Protein AF-A0A950KXM3-F1 (afdb_monomer)

Nearest PDB structures (foldseek):
  5uib-assembly1_A  TM=9.634E-01  e=6.648E-09  Rhizobium rhizogenes K84
  3e82-assembly2_D  TM=8.522E-01  e=2.114E-03  Klebsiella pneumoniae subsp. pneumoniae MGH 78578
  3gfg-assembly2_C  TM=8.638E-01  e=2.757E-03  Bacillus subtilis subsp. subtilis str. 168
  3gfg-assembly5_J  TM=8.606E-01  e=5.008E-03  Bacillus subtilis subsp. subtilis str. 168
  3gfg-assembly3_F  TM=8.623E-01  e=5.008E-03  Bacillus subtilis subsp. subtilis str. 168

Mean predicted aligned error: 2.82 Å

Secondary structure (DSSP, 8-state):
--HHHH-GGGGG-SS-HIIIIIHHHHHHHHHHH-S-SEEEEEEE--STT-SS-SEEEEEEE-SS-EEEEEEESS---SS--TT--------TT-

pLDDT: mean 95.58,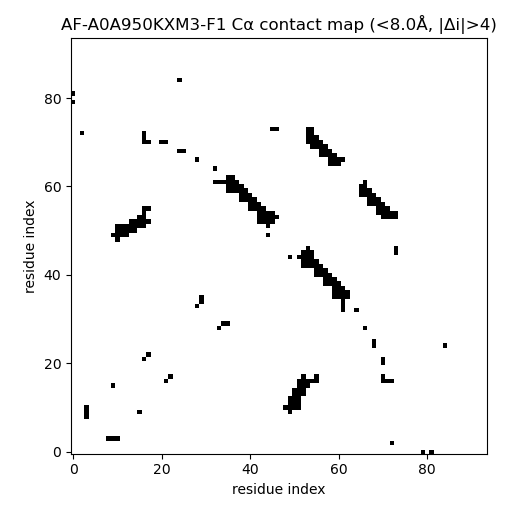 std 4.34, range [67.44, 98.75]

Structure (mmCIF, N/CA/C/O backbone):
data_AF-A0A950KXM3-F1
#
_entry.id   AF-A0A950KXM3-F1
#
loop_
_atom_site.group_PDB
_atom_site.id
_atom_site.type_symbol
_atom_site.label_atom_id
_atom_site.label_alt_id
_atom_site.label_comp_id
_atom_site.label_asym_id
_atom_site.label_entity_id
_atom_site.label_seq_id
_atom_site.pdbx_PDB_ins_code
_atom_site.Cartn_x
_atom_site.Cartn_y
_atom_site.Cartn_z
_atom_site.occupancy
_atom_site.B_iso_or_equiv
_atom_site.auth_seq_id
_atom_site.auth_comp_id
_atom_site.auth_asym_id
_atom_site.auth_atom_id
_atom_site.pdbx_PDB_model_num
ATOM 1 N N . MET A 1 1 ? -3.636 -12.955 11.829 1.00 67.44 1 MET A N 1
ATOM 2 C CA . MET A 1 1 ? -3.203 -12.355 13.118 1.00 67.44 1 MET A CA 1
ATOM 3 C C . MET A 1 1 ? -4.083 -11.144 13.435 1.00 67.44 1 MET A C 1
ATOM 5 O O . MET A 1 1 ? -4.448 -10.432 12.512 1.00 67.44 1 MET A O 1
ATOM 9 N N . ASP A 1 2 ? -4.469 -10.896 14.696 1.00 84.25 2 ASP A N 1
ATOM 10 C CA . ASP A 1 2 ? -5.288 -9.711 15.041 1.00 84.25 2 ASP A CA 1
ATOM 11 C C . ASP A 1 2 ? -4.402 -8.489 15.333 1.00 84.25 2 ASP A C 1
ATOM 13 O O . ASP A 1 2 ? -3.950 -8.287 16.464 1.00 84.25 2 ASP A O 1
ATOM 17 N N . VAL A 1 3 ? -4.151 -7.670 14.306 1.00 91.12 3 VAL A N 1
ATOM 18 C CA . VAL A 1 3 ? -3.326 -6.451 14.399 1.00 91.12 3 VAL A CA 1
ATOM 19 C C . VAL A 1 3 ? -3.826 -5.481 15.473 1.00 91.12 3 VAL A C 1
ATOM 21 O O . VAL A 1 3 ? -3.026 -4.890 16.197 1.00 91.12 3 VAL A O 1
ATOM 24 N N . TYR A 1 4 ? -5.141 -5.401 15.682 1.00 93.00 4 TYR A N 1
ATOM 25 C CA . TYR A 1 4 ? -5.744 -4.494 16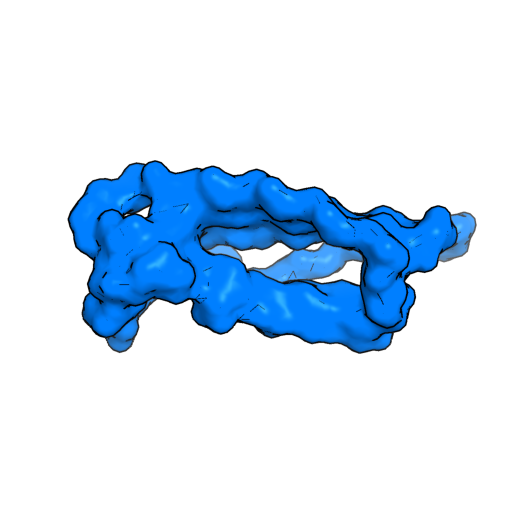.655 1.00 93.00 4 TYR A CA 1
ATOM 26 C C . TYR A 1 4 ? -5.547 -4.959 18.098 1.00 93.00 4 TYR A C 1
ATOM 28 O O . TYR A 1 4 ? -5.628 -4.154 19.026 1.00 93.00 4 TYR A O 1
ATOM 36 N N . ARG A 1 5 ? -5.323 -6.256 18.339 1.00 91.88 5 ARG A N 1
ATOM 37 C CA . ARG A 1 5 ? -4.960 -6.745 19.677 1.00 91.88 5 ARG A CA 1
ATOM 38 C C . ARG A 1 5 ? -3.547 -6.305 20.053 1.00 91.88 5 ARG A C 1
ATOM 40 O O . ARG A 1 5 ? -3.316 -5.953 21.205 1.00 91.88 5 ARG A O 1
ATOM 47 N N . ASN A 1 6 ? -2.637 -6.308 19.084 1.00 90.94 6 ASN A N 1
ATOM 48 C CA . ASN A 1 6 ? -1.238 -5.948 19.302 1.00 90.94 6 ASN A CA 1
ATOM 49 C C . ASN A 1 6 ? -1.026 -4.433 19.312 1.00 90.94 6 ASN A C 1
ATOM 51 O O . ASN A 1 6 ? -0.139 -3.947 20.004 1.00 90.94 6 ASN A O 1
ATOM 55 N N . GLN A 1 7 ? -1.867 -3.691 18.590 1.00 93.88 7 GLN A N 1
ATOM 56 C CA . GLN A 1 7 ? -1.827 -2.234 18.526 1.00 93.88 7 GLN A CA 1
ATOM 57 C C . GLN A 1 7 ? -3.231 -1.643 18.747 1.00 93.88 7 GLN A C 1
ATOM 59 O O . GLN A 1 7 ? -3.908 -1.248 17.795 1.00 93.88 7 GLN A O 1
ATOM 64 N N . PRO A 1 8 ? -3.713 -1.573 20.003 1.00 95.19 8 PRO A N 1
ATOM 65 C CA . PRO A 1 8 ? -5.080 -1.139 20.299 1.00 95.19 8 PRO A CA 1
ATOM 66 C C . PRO A 1 8 ? -5.435 0.263 19.791 1.00 95.19 8 PRO A C 1
ATOM 68 O O . PRO A 1 8 ? -6.590 0.494 19.430 1.00 95.19 8 PRO A O 1
ATOM 71 N N . ALA A 1 9 ? -4.451 1.165 19.715 1.00 95.25 9 ALA A N 1
ATOM 72 C CA . ALA A 1 9 ? -4.624 2.529 19.217 1.00 95.25 9 ALA A CA 1
ATOM 73 C C . ALA A 1 9 ? -5.137 2.580 17.765 1.00 95.25 9 ALA A C 1
ATOM 75 O O . ALA A 1 9 ? -5.904 3.480 17.426 1.00 95.25 9 ALA A O 1
ATOM 76 N N . LEU A 1 10 ? -4.819 1.574 16.937 1.00 96.31 10 LEU A N 1
ATOM 77 C CA . LEU A 1 10 ? -5.268 1.504 15.542 1.00 96.31 10 LEU A CA 1
ATOM 78 C C . LEU A 1 10 ? -6.797 1.499 15.402 1.00 96.31 10 LEU A C 1
ATOM 80 O O . LEU A 1 10 ? -7.319 1.965 14.393 1.00 96.31 10 LEU A O 1
ATOM 84 N N . ARG A 1 11 ? -7.547 1.035 16.416 1.00 96.81 11 ARG A N 1
ATOM 85 C CA . ARG A 1 11 ? -9.022 1.070 16.369 1.00 96.81 11 ARG A CA 1
ATOM 86 C C . ARG A 1 11 ? -9.57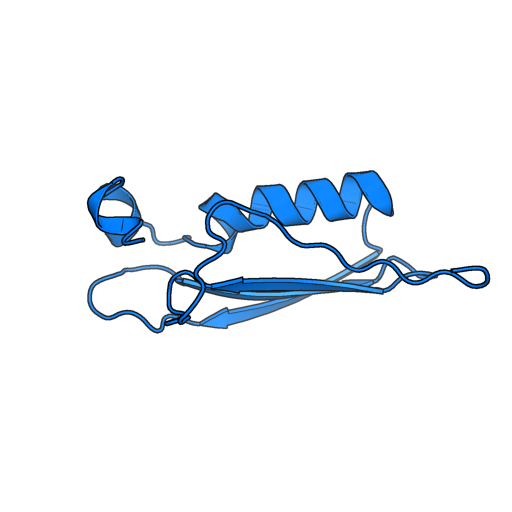6 2.491 16.296 1.00 96.81 11 ARG A C 1
ATOM 88 O O . ARG A 1 11 ? -10.644 2.685 15.730 1.00 96.81 11 ARG A O 1
ATOM 95 N N . GLN A 1 12 ? -8.884 3.462 16.883 1.00 97.06 12 GLN A N 1
ATOM 96 C CA . GLN A 1 12 ? -9.374 4.836 16.995 1.00 97.06 12 GLN A CA 1
ATOM 97 C C . GLN A 1 12 ? -8.867 5.744 15.871 1.00 97.06 12 GLN A C 1
ATOM 99 O O . GLN A 1 12 ? -9.361 6.861 15.746 1.00 97.06 12 GLN A O 1
ATOM 104 N N . SER A 1 13 ? -7.926 5.275 15.045 1.00 96.81 13 SER A N 1
ATOM 105 C CA . SER A 1 13 ? -7.333 6.094 13.988 1.00 96.81 13 SER A CA 1
ATOM 106 C C . SER A 1 13 ? -8.358 6.455 12.912 1.00 96.81 13 SER A C 1
ATOM 108 O O . SER A 1 13 ? -9.014 5.569 12.366 1.00 96.81 13 SER A O 1
ATOM 110 N N . GLU A 1 14 ? -8.487 7.744 12.589 1.00 97.06 14 GLU A N 1
ATOM 111 C CA . GLU A 1 14 ? -9.359 8.233 11.507 1.00 97.06 14 GLU A CA 1
ATOM 112 C C . GLU A 1 14 ? -8.840 7.834 10.120 1.00 97.06 14 GLU A C 1
ATOM 114 O O . GLU A 1 14 ? -9.621 7.535 9.214 1.00 97.06 14 GLU A O 1
ATOM 119 N N . HIS A 1 15 ? -7.515 7.786 9.982 1.00 96.81 15 HIS A N 1
ATOM 120 C CA . HIS A 1 15 ? -6.807 7.281 8.816 1.00 96.81 15 HIS A CA 1
ATOM 121 C C . HIS A 1 15 ? -6.006 6.057 9.232 1.00 96.81 15 HIS A C 1
ATOM 123 O O . HIS A 1 15 ? -5.154 6.147 10.114 1.00 96.81 15 HIS A O 1
ATOM 129 N N . LEU A 1 16 ? -6.314 4.904 8.652 1.00 97.56 16 LEU A N 1
ATOM 130 C CA . LEU A 1 16 ? -5.829 3.629 9.161 1.00 97.56 16 LEU A CA 1
ATOM 131 C C . LEU A 1 16 ? -4.974 2.927 8.111 1.00 97.56 16 LEU A C 1
ATOM 133 O O . LEU A 1 16 ? -3.778 3.196 8.062 1.00 97.56 16 LEU A O 1
ATOM 137 N N . ILE A 1 17 ? -5.525 2.056 7.261 1.00 97.75 17 ILE A N 1
ATOM 138 C CA . ILE A 1 17 ? -4.673 1.116 6.522 1.00 97.75 17 ILE A CA 1
ATOM 139 C C . ILE A 1 17 ? -3.745 1.802 5.522 1.00 97.75 17 ILE A C 1
ATOM 141 O O . ILE A 1 17 ? -2.634 1.329 5.320 1.00 97.75 17 ILE A O 1
ATOM 145 N N . LEU A 1 18 ? -4.150 2.930 4.928 1.00 97.44 18 LEU A N 1
ATOM 146 C CA . LEU A 1 18 ? -3.290 3.668 3.998 1.00 97.44 18 LEU A CA 1
ATOM 147 C C . LEU A 1 18 ? -2.135 4.389 4.705 1.00 97.44 18 LEU A C 1
ATOM 149 O O . LEU A 1 18 ? -1.069 4.530 4.116 1.00 97.44 18 LEU A O 1
ATOM 153 N N . PHE A 1 19 ? -2.342 4.833 5.945 1.00 96.56 19 PHE A N 1
ATOM 154 C CA . PHE A 1 19 ? -1.340 5.571 6.718 1.00 96.56 19 PHE A CA 1
ATOM 155 C C . PHE A 1 19 ? -0.403 4.645 7.492 1.00 96.56 19 PHE A C 1
ATOM 157 O O . PHE A 1 19 ? 0.782 4.937 7.587 1.00 96.56 19 PHE A O 1
ATOM 164 N N . ASP A 1 20 ? -0.930 3.544 8.025 1.00 95.25 20 ASP A N 1
ATOM 165 C CA . ASP A 1 20 ? -0.172 2.574 8.815 1.00 95.25 20 ASP A CA 1
ATOM 166 C C . ASP A 1 20 ? 0.632 1.621 7.919 1.00 95.25 20 ASP A C 1
ATOM 168 O O . ASP A 1 20 ? 1.847 1.523 8.043 1.00 95.25 20 ASP A O 1
ATOM 172 N N . LEU A 1 21 ? -0.031 0.963 6.961 1.00 95.56 21 LEU A N 1
ATOM 173 C CA . LEU A 1 21 ? 0.598 -0.044 6.098 1.00 95.56 21 LEU A CA 1
ATOM 174 C C . LEU A 1 21 ? 0.827 0.459 4.669 1.00 95.56 21 LEU A C 1
ATOM 176 O O . LEU A 1 21 ? 1.872 0.211 4.073 1.00 95.56 21 LEU A O 1
ATOM 180 N N . GLY A 1 22 ? -0.147 1.174 4.108 1.00 96.94 22 GLY A N 1
ATOM 181 C CA . GLY A 1 22 ? -0.132 1.612 2.716 1.00 96.94 22 GLY A CA 1
ATOM 182 C C . GLY A 1 22 ? 1.046 2.517 2.378 1.00 96.94 22 GLY A C 1
ATOM 183 O O . GLY A 1 22 ? 1.550 2.431 1.263 1.00 96.94 22 GLY A O 1
ATOM 184 N N . ILE A 1 23 ? 1.543 3.307 3.336 1.00 97.19 23 ILE A N 1
ATOM 185 C CA . ILE A 1 23 ? 2.740 4.135 3.161 1.00 97.19 23 ILE A CA 1
ATOM 186 C C . ILE A 1 23 ? 3.959 3.301 2.750 1.00 97.19 23 ILE A C 1
ATOM 188 O O . ILE A 1 23 ? 4.703 3.715 1.867 1.00 97.19 23 ILE A O 1
ATOM 192 N N . HIS A 1 24 ? 4.122 2.098 3.306 1.00 97.19 24 HIS A N 1
ATOM 193 C CA . HIS A 1 24 ? 5.231 1.209 2.970 1.00 97.19 24 HIS A CA 1
ATOM 194 C C . HIS A 1 24 ? 5.102 0.641 1.554 1.00 97.19 24 HIS A C 1
ATOM 196 O O . HIS A 1 24 ? 6.086 0.576 0.826 1.00 97.19 24 HIS A O 1
ATOM 202 N N . LEU A 1 25 ? 3.892 0.266 1.127 1.00 97.69 25 LEU A N 1
ATOM 203 C CA . LEU A 1 25 ? 3.677 -0.262 -0.225 1.00 97.69 25 LEU A CA 1
ATOM 204 C C . LEU A 1 25 ? 3.769 0.844 -1.285 1.00 97.69 25 LEU A C 1
ATOM 206 O O . LEU A 1 25 ? 4.276 0.605 -2.379 1.00 97.69 25 LEU A O 1
ATOM 210 N N . LEU A 1 26 ? 3.325 2.061 -0.957 1.00 98.06 26 LEU A N 1
ATOM 211 C CA . LEU A 1 26 ? 3.522 3.244 -1.795 1.00 98.06 26 LEU A CA 1
ATOM 212 C C . LEU A 1 26 ? 5.012 3.579 -1.943 1.00 98.06 26 LEU A C 1
ATOM 214 O O . LEU A 1 26 ? 5.447 3.906 -3.045 1.00 98.06 26 LEU A O 1
ATOM 218 N N . ASP A 1 27 ? 5.789 3.455 -0.866 1.00 98.06 27 ASP A N 1
ATOM 219 C CA . ASP A 1 27 ? 7.241 3.648 -0.889 1.00 98.06 27 ASP A CA 1
ATOM 220 C C . ASP A 1 27 ? 7.943 2.582 -1.741 1.00 98.06 27 ASP A C 1
ATOM 222 O O . ASP A 1 27 ? 8.751 2.924 -2.599 1.00 98.06 27 ASP A O 1
ATOM 226 N N . VAL A 1 28 ? 7.562 1.304 -1.619 1.00 97.69 28 VAL A N 1
ATOM 227 C CA . VAL A 1 28 ? 8.084 0.226 -2.482 1.00 97.69 28 VAL A CA 1
ATOM 228 C C . VAL A 1 28 ? 7.751 0.476 -3.955 1.00 97.69 28 VAL A C 1
ATOM 230 O O . VAL A 1 28 ? 8.630 0.359 -4.808 1.00 97.69 28 VAL A O 1
ATOM 233 N N . ALA A 1 29 ? 6.512 0.861 -4.276 1.00 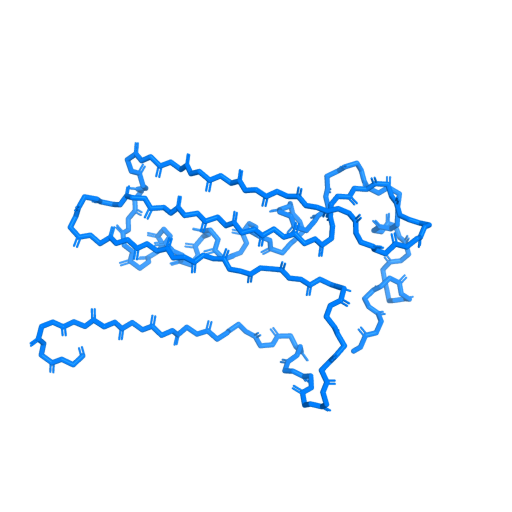97.88 29 ALA A N 1
ATOM 234 C CA . ALA A 1 29 ? 6.129 1.186 -5.650 1.00 97.88 29 ALA A CA 1
ATOM 235 C C . ALA A 1 29 ? 6.930 2.379 -6.196 1.00 97.88 29 ALA A C 1
ATOM 237 O O . ALA A 1 29 ? 7.385 2.350 -7.341 1.00 97.88 29 ALA A O 1
ATOM 238 N N . HIS A 1 30 ? 7.158 3.404 -5.368 1.00 97.50 30 HIS A N 1
ATOM 239 C CA . HIS A 1 30 ? 8.015 4.527 -5.733 1.00 97.50 30 HIS A CA 1
ATOM 240 C C . HIS A 1 30 ? 9.470 4.079 -5.932 1.00 97.50 30 HIS A C 1
ATOM 242 O O . HIS A 1 30 ? 10.107 4.493 -6.902 1.00 97.50 30 HIS A O 1
ATOM 248 N N . PHE A 1 31 ? 10.017 3.254 -5.045 1.00 97.88 31 PHE A N 1
ATOM 249 C CA . PHE A 1 31 ? 11.385 2.757 -5.149 1.00 97.88 31 PHE A CA 1
ATOM 250 C C . PHE A 1 31 ? 11.605 1.973 -6.451 1.00 97.88 31 PHE A C 1
ATOM 252 O O . PHE A 1 31 ? 12.614 2.173 -7.123 1.00 97.88 31 PHE A O 1
ATOM 259 N N . LEU A 1 32 ? 10.642 1.128 -6.833 1.00 97.38 32 LEU A N 1
ATOM 260 C CA . LEU A 1 32 ? 10.729 0.283 -8.026 1.00 97.38 32 LEU A CA 1
ATOM 261 C C . LEU A 1 32 ? 10.494 1.047 -9.336 1.00 97.38 32 LEU A C 1
ATOM 263 O O . LEU A 1 32 ? 11.221 0.835 -10.304 1.00 97.38 32 LEU A O 1
ATOM 267 N N . PHE A 1 33 ? 9.486 1.923 -9.383 1.00 97.69 33 PHE A N 1
ATOM 268 C CA . PHE A 1 33 ? 8.988 2.503 -10.640 1.00 97.69 33 PHE A CA 1
ATOM 269 C C . PHE A 1 33 ? 9.029 4.036 -10.686 1.00 97.69 33 PHE A C 1
ATOM 271 O O . PHE A 1 33 ? 8.551 4.653 -11.640 1.00 97.69 33 PHE A O 1
ATOM 278 N N . GLY A 1 34 ? 9.605 4.678 -9.670 1.00 97.69 34 GLY A N 1
ATOM 279 C CA . GLY A 1 34 ? 9.662 6.132 -9.557 1.00 97.69 34 GLY A CA 1
ATOM 280 C C . GLY A 1 34 ? 8.316 6.770 -9.179 1.00 97.69 34 GLY A C 1
ATOM 281 O O . GLY A 1 34 ? 7.343 6.076 -8.879 1.00 97.69 34 GLY A O 1
ATOM 282 N N . PRO A 1 35 ? 8.235 8.111 -9.173 1.00 97.56 35 PRO A N 1
ATOM 283 C CA . PRO A 1 35 ? 7.028 8.820 -8.765 1.00 97.56 35 PRO A CA 1
ATOM 284 C C . PRO A 1 35 ? 5.872 8.594 -9.761 1.00 97.56 35 PRO A C 1
ATOM 286 O O . PRO A 1 35 ? 6.076 8.723 -10.973 1.00 97.56 35 PRO A O 1
ATOM 289 N N . PRO A 1 36 ? 4.642 8.314 -9.289 1.00 97.81 36 PRO A N 1
ATOM 290 C CA . PRO A 1 36 ? 3.494 8.147 -10.170 1.00 97.81 36 PRO A CA 1
ATOM 291 C C . PRO A 1 36 ? 3.022 9.492 -10.738 1.00 97.81 36 PRO A C 1
ATOM 293 O O . PRO A 1 36 ? 3.046 10.529 -10.075 1.00 97.81 36 PRO A O 1
ATOM 296 N N . ARG A 1 37 ? 2.519 9.469 -11.972 1.00 98.25 37 ARG A N 1
ATOM 297 C CA . ARG A 1 37 ? 1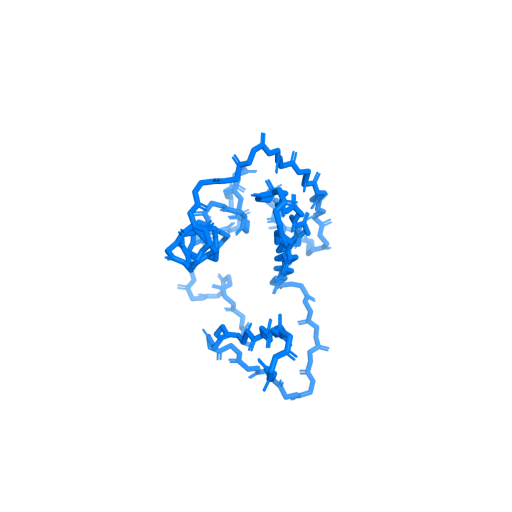.906 10.618 -12.655 1.00 98.25 37 ARG A CA 1
ATOM 298 C C . ARG A 1 37 ? 0.476 10.856 -12.181 1.00 98.25 37 ARG A C 1
ATOM 300 O O . ARG A 1 37 ? 0.006 11.994 -12.183 1.00 98.25 37 ARG A O 1
ATOM 307 N N . ARG A 1 38 ? -0.241 9.779 -11.842 1.00 98.19 38 ARG A N 1
ATOM 308 C CA . ARG A 1 38 ? -1.619 9.803 -11.334 1.00 98.19 38 ARG A CA 1
ATOM 309 C C . ARG A 1 38 ? -1.834 8.681 -10.328 1.00 98.19 38 ARG A C 1
ATOM 311 O O . ARG A 1 38 ? -1.245 7.611 -10.443 1.00 98.19 38 ARG A O 1
ATOM 318 N N . LEU A 1 39 ? -2.737 8.926 -9.386 1.00 97.75 39 LEU A N 1
ATOM 319 C CA . LEU A 1 39 ? -3.171 7.957 -8.387 1.00 97.75 39 LEU A CA 1
ATOM 320 C C . LEU A 1 39 ? -4.696 7.925 -8.337 1.00 97.75 39 LEU A C 1
ATOM 322 O O . LEU A 1 39 ? -5.355 8.966 -8.375 1.00 97.75 39 LEU A O 1
ATOM 326 N N . ARG A 1 40 ? -5.257 6.722 -8.209 1.00 98.44 40 ARG A N 1
ATOM 327 C CA . ARG A 1 40 ? -6.664 6.501 -7.858 1.00 98.44 40 ARG A CA 1
ATOM 328 C C . ARG A 1 40 ? -6.720 5.548 -6.677 1.00 98.44 40 ARG A C 1
ATOM 330 O O . ARG A 1 40 ? -6.125 4.482 -6.738 1.00 98.44 40 ARG A O 1
ATOM 337 N N . ALA A 1 41 ? -7.461 5.908 -5.638 1.00 98.12 41 ALA A N 1
ATOM 338 C CA . ALA A 1 41 ? -7.658 5.047 -4.481 1.00 98.12 41 ALA A CA 1
ATOM 339 C C . ALA A 1 41 ? -9.146 4.822 -4.224 1.00 98.12 41 ALA A C 1
ATOM 341 O O . ALA A 1 41 ? -9.969 5.730 -4.375 1.00 98.12 41 ALA A O 1
ATOM 342 N N . ARG A 1 42 ? -9.482 3.610 -3.796 1.00 98.50 42 ARG A N 1
ATOM 343 C CA . ARG A 1 42 ? -10.752 3.299 -3.146 1.00 98.50 42 ARG A CA 1
ATOM 344 C C . ARG A 1 42 ? -10.460 2.718 -1.778 1.00 98.50 42 ARG A C 1
ATOM 346 O O . ARG A 1 42 ? -9.505 1.965 -1.613 1.00 98.50 42 ARG A O 1
ATOM 353 N N . LYS A 1 43 ? -11.279 3.099 -0.805 1.00 98.12 43 LYS A N 1
ATOM 354 C CA . LYS A 1 43 ? -11.114 2.694 0.583 1.00 98.12 43 LYS A CA 1
ATOM 355 C C . LYS A 1 43 ? -12.439 2.276 1.185 1.00 98.12 43 LYS A C 1
ATOM 357 O O . LYS A 1 43 ? -13.480 2.849 0.859 1.00 98.12 43 LYS A O 1
ATOM 362 N N . TRP A 1 44 ? -12.371 1.304 2.079 1.00 98.31 44 TRP A N 1
ATOM 363 C CA . TRP A 1 44 ? -13.517 0.755 2.781 1.00 98.31 44 TRP A CA 1
ATOM 364 C C . TRP A 1 44 ? -13.175 0.519 4.242 1.00 98.31 44 TRP A C 1
ATOM 366 O O . TRP A 1 44 ? -12.023 0.313 4.617 1.00 98.31 44 TRP A O 1
ATOM 376 N N . ARG A 1 45 ? -14.222 0.537 5.058 1.00 98.12 45 ARG A N 1
ATOM 377 C CA . ARG A 1 45 ? -14.178 0.107 6.446 1.00 98.12 45 ARG A CA 1
ATOM 378 C C . ARG A 1 45 ? -15.093 -1.097 6.584 1.00 98.12 45 ARG A C 1
ATOM 380 O O . ARG A 1 45 ? -16.307 -0.955 6.441 1.00 98.12 45 ARG A O 1
ATOM 387 N N . ILE A 1 46 ? -14.504 -2.257 6.827 1.00 97.62 46 ILE A N 1
ATOM 388 C CA . ILE A 1 46 ? -15.185 -3.546 6.888 1.00 97.62 46 ILE A CA 1
ATOM 389 C C . ILE A 1 46 ? -15.335 -4.005 8.337 1.00 97.62 46 ILE A C 1
ATOM 391 O O . ILE A 1 46 ? -16.431 -4.398 8.740 1.00 97.62 46 ILE A O 1
ATOM 395 N N . ARG A 1 47 ? -14.270 -3.945 9.147 1.00 95.12 47 ARG A N 1
ATOM 396 C CA . ARG A 1 47 ? -14.324 -4.392 10.542 1.00 95.12 47 ARG A CA 1
ATOM 397 C C . ARG A 1 47 ? -15.239 -3.491 11.390 1.00 95.12 47 ARG A C 1
ATOM 399 O O . ARG A 1 47 ? -15.107 -2.269 11.361 1.00 95.12 47 ARG A O 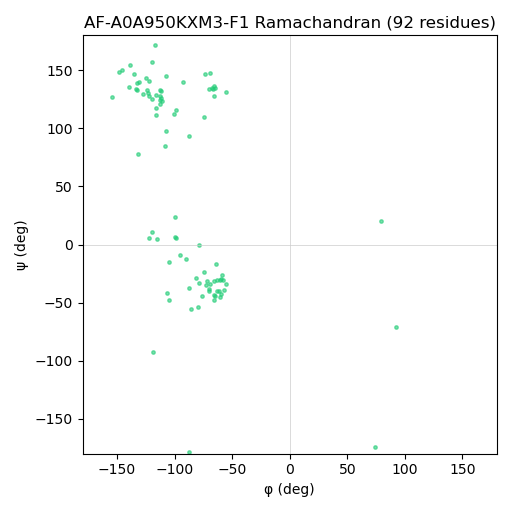1
ATOM 406 N N . PRO A 1 48 ? -16.133 -4.061 12.216 1.00 95.25 48 PRO A N 1
ATOM 407 C CA . PRO A 1 48 ? -16.872 -3.292 13.215 1.00 95.25 48 PRO A CA 1
ATOM 408 C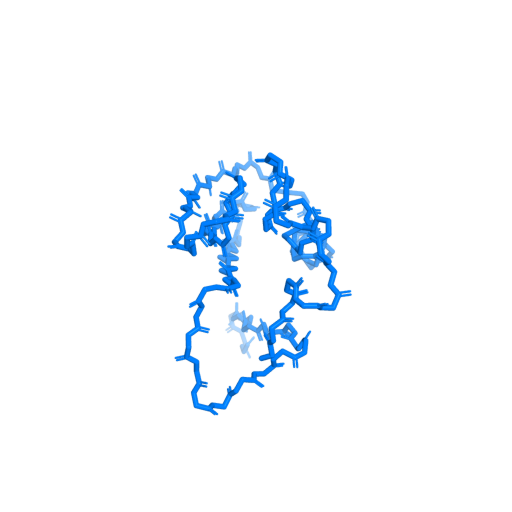 C . PRO A 1 48 ? -15.967 -2.784 14.347 1.00 95.25 48 PRO A C 1
ATOM 410 O O . PRO A 1 48 ? -15.039 -3.472 14.771 1.00 95.25 48 PRO A O 1
ATOM 413 N N . GLY A 1 49 ? -16.284 -1.610 14.900 1.00 95.56 49 GLY A N 1
ATOM 414 C CA . GLY A 1 49 ? -15.596 -1.079 16.085 1.00 95.56 49 GLY A CA 1
ATOM 415 C C . GLY A 1 49 ? -14.238 -0.426 15.812 1.00 95.56 49 GLY A C 1
ATOM 416 O O . GLY A 1 49 ? -13.433 -0.306 16.736 1.00 95.56 49 GLY A O 1
ATOM 417 N N . ILE A 1 50 ? -13.986 -0.013 14.568 1.00 97.50 50 ILE A N 1
ATOM 418 C CA . ILE A 1 50 ? -12.850 0.839 14.191 1.00 97.50 50 ILE A CA 1
ATOM 419 C C . ILE A 1 50 ? -13.344 2.152 13.573 1.00 97.50 50 ILE A C 1
ATOM 421 O O . ILE A 1 50 ? -14.463 2.217 13.054 1.00 97.50 50 ILE A O 1
ATOM 425 N N . THR A 1 51 ? -12.515 3.192 13.613 1.00 97.88 51 THR A N 1
ATOM 426 C CA . THR A 1 51 ? -12.844 4.508 13.050 1.00 97.88 51 THR A CA 1
ATOM 427 C C . THR A 1 51 ? -12.504 4.594 11.558 1.00 97.88 51 THR A C 1
ATOM 429 O O . THR A 1 51 ? -13.393 4.898 10.760 1.00 97.88 51 THR A O 1
ATOM 432 N N . GLY A 1 52 ? -11.257 4.310 11.176 1.00 97.75 52 GLY A N 1
ATOM 433 C CA . GLY A 1 52 ? -10.732 4.493 9.818 1.00 97.75 52 GLY A CA 1
ATOM 434 C C . GLY A 1 52 ? -10.937 3.314 8.863 1.00 97.75 52 GLY A C 1
ATOM 435 O O . GLY A 1 52 ? -11.549 2.302 9.205 1.00 97.75 52 GLY A O 1
ATOM 436 N N . GLU A 1 53 ? -10.430 3.464 7.636 1.00 98.44 53 GLU A N 1
ATOM 437 C CA . GLU A 1 53 ? -10.431 2.405 6.617 1.00 98.44 53 GLU A CA 1
ATOM 438 C C . GLU A 1 53 ? -9.472 1.251 6.951 1.00 98.44 53 GLU A C 1
ATOM 440 O O . GLU A 1 53 ? -8.312 1.474 7.275 1.00 98.44 53 GLU A O 1
ATOM 445 N N . ASP A 1 54 ? -9.919 0.006 6.820 1.00 97.81 54 ASP A N 1
ATOM 446 C CA . ASP A 1 54 ? -9.100 -1.199 7.022 1.00 97.81 54 ASP A CA 1
ATOM 447 C C . ASP A 1 54 ? -8.920 -2.027 5.746 1.00 97.81 54 ASP A C 1
ATOM 449 O O . ASP A 1 54 ? -8.315 -3.099 5.782 1.00 97.81 54 ASP A O 1
ATOM 453 N N . VAL A 1 55 ? -9.433 -1.522 4.621 1.00 98.12 55 VAL A N 1
ATOM 454 C CA . VAL A 1 55 ? -9.237 -2.072 3.279 1.00 98.12 55 VAL A CA 1
ATOM 455 C C . VAL A 1 55 ? -9.037 -0.927 2.294 1.00 98.12 55 VAL A C 1
ATOM 457 O O . VAL A 1 55 ? -9.781 0.060 2.312 1.00 98.12 55 VAL A O 1
ATOM 460 N N . ALA A 1 56 ? -8.061 -1.064 1.400 1.00 98.56 56 ALA A N 1
ATOM 461 C CA . ALA A 1 56 ? -7.853 -0.116 0.318 1.00 98.56 56 ALA A CA 1
ATOM 462 C C . ALA A 1 56 ? -7.285 -0.785 -0.937 1.00 98.56 56 ALA A C 1
ATOM 464 O O . ALA A 1 56 ? -6.489 -1.718 -0.857 1.00 98.56 56 ALA A O 1
ATOM 465 N N . THR A 1 57 ? -7.662 -0.241 -2.092 1.00 98.62 57 THR A N 1
ATOM 466 C CA . THR A 1 57 ? -7.037 -0.531 -3.385 1.00 98.62 57 THR A CA 1
ATOM 467 C C . THR A 1 57 ? -6.537 0.777 -3.969 1.00 98.62 57 THR A C 1
ATOM 469 O O . THR A 1 57 ? -7.303 1.742 -4.074 1.00 98.62 57 THR A O 1
ATOM 472 N N . VAL A 1 58 ? -5.270 0.816 -4.364 1.00 98.69 58 VAL A N 1
ATOM 473 C CA . VAL A 1 58 ? -4.639 1.979 -4.987 1.00 98.69 58 VAL A CA 1
ATOM 474 C C . VAL A 1 58 ? -4.080 1.572 -6.341 1.00 98.69 58 VAL A C 1
ATOM 476 O O . VAL A 1 58 ? -3.379 0.575 -6.447 1.00 98.69 58 VAL A O 1
ATOM 479 N N . VAL A 1 59 ? -4.390 2.353 -7.372 1.00 98.75 59 VAL A N 1
ATOM 480 C CA . VAL A 1 59 ? -3.829 2.198 -8.716 1.00 98.75 59 VAL A CA 1
ATOM 481 C C . VAL A 1 59 ? -2.948 3.401 -9.015 1.00 98.75 59 VAL A C 1
ATOM 483 O O . VAL A 1 59 ? -3.410 4.547 -8.925 1.00 98.75 59 VAL A O 1
ATOM 486 N N . LEU A 1 60 ? -1.693 3.130 -9.364 1.00 98.75 60 LEU A N 1
ATOM 487 C CA . LEU A 1 60 ? -0.671 4.115 -9.693 1.00 98.75 60 LEU A CA 1
ATOM 488 C C . LEU A 1 60 ? -0.315 4.020 -11.175 1.00 98.75 60 LEU A C 1
ATOM 490 O O . LEU A 1 60 ? 0.058 2.958 -11.662 1.00 98.75 60 LEU A O 1
ATOM 494 N N . ASP A 1 61 ? -0.398 5.146 -11.871 1.00 98.50 61 ASP A N 1
ATOM 495 C CA . ASP A 1 61 ? 0.021 5.278 -13.266 1.00 98.50 61 ASP A CA 1
ATOM 496 C C . ASP A 1 61 ? 1.403 5.940 -13.312 1.00 98.50 61 ASP A C 1
ATOM 498 O O . ASP A 1 61 ? 1.538 7.120 -12.972 1.00 98.50 61 ASP A O 1
ATOM 502 N N . HIS A 1 62 ? 2.422 5.190 -13.736 1.00 97.88 62 HIS A N 1
ATOM 503 C CA . HIS A 1 62 ? 3.794 5.669 -13.947 1.00 97.88 62 HIS A CA 1
ATOM 504 C C . HIS A 1 62 ? 4.079 5.986 -15.433 1.00 97.88 62 HIS A C 1
ATOM 506 O O . HIS A 1 62 ? 5.199 6.332 -15.806 1.00 97.88 62 HIS A O 1
ATOM 512 N N . GLY A 1 63 ? 3.074 5.905 -16.310 1.00 96.81 63 GLY A N 1
ATOM 513 C CA . GLY A 1 63 ? 3.171 6.095 -17.756 1.00 96.81 63 GLY A CA 1
ATOM 514 C C . GLY A 1 63 ? 3.406 4.783 -18.503 1.00 96.81 63 GLY A C 1
ATOM 515 O O . GLY A 1 63 ? 2.517 4.314 -19.204 1.00 96.81 63 GLY A O 1
ATOM 516 N N . ALA A 1 64 ? 4.600 4.203 -18.369 1.00 94.69 64 ALA A N 1
ATOM 517 C CA . ALA A 1 64 ? 4.942 2.923 -19.008 1.00 94.69 64 ALA A CA 1
ATOM 518 C C . ALA A 1 64 ? 4.618 1.697 -18.133 1.00 94.69 64 ALA A C 1
ATOM 520 O O . ALA A 1 64 ? 4.643 0.575 -18.626 1.00 94.69 64 ALA A O 1
ATOM 521 N N . VAL A 1 65 ? 4.330 1.919 -16.847 1.00 97.19 65 VAL A N 1
ATOM 522 C CA . VAL A 1 65 ? 4.044 0.889 -15.840 1.00 97.19 65 VAL A CA 1
ATOM 523 C C . VAL A 1 65 ? 2.787 1.288 -15.066 1.00 97.19 65 VAL A C 1
ATOM 525 O O . VAL A 1 65 ? 2.620 2.461 -14.718 1.00 97.19 65 VAL A O 1
ATOM 528 N N . GLU A 1 66 ? 1.919 0.320 -14.779 1.00 97.94 66 GLU A N 1
ATOM 529 C CA . GLU A 1 66 ? 0.803 0.463 -13.839 1.00 97.94 66 GLU A CA 1
ATOM 530 C C . GLU A 1 66 ? 1.072 -0.414 -12.613 1.00 97.94 66 GLU A C 1
ATOM 532 O O . GLU A 1 66 ? 1.419 -1.585 -12.750 1.00 97.94 66 GLU A O 1
ATOM 537 N N . THR A 1 67 ? 0.908 0.151 -11.416 1.00 98.50 67 THR A N 1
ATOM 538 C CA . THR A 1 67 ? 1.030 -0.595 -10.156 1.00 98.50 67 THR A CA 1
ATOM 539 C C . THR A 1 67 ? -0.333 -0.679 -9.486 1.00 98.50 67 THR A C 1
ATOM 541 O O . THR A 1 67 ? -1.015 0.338 -9.332 1.00 98.50 67 THR A O 1
ATOM 544 N N . ILE A 1 68 ? -0.711 -1.875 -9.033 1.00 98.56 68 ILE A N 1
ATOM 545 C CA . ILE A 1 68 ? -1.901 -2.102 -8.210 1.00 98.56 68 ILE A CA 1
ATOM 546 C C . ILE A 1 68 ? -1.440 -2.495 -6.810 1.00 98.56 68 ILE A C 1
ATOM 548 O O . ILE A 1 68 ? -0.691 -3.451 -6.633 1.00 98.56 68 ILE A O 1
ATOM 552 N N . ILE A 1 69 ? -1.892 -1.743 -5.813 1.00 98.50 69 ILE A N 1
ATOM 553 C CA . ILE A 1 69 ? -1.623 -1.995 -4.400 1.00 98.50 69 ILE A CA 1
ATOM 554 C C . ILE A 1 69 ? -2.938 -2.388 -3.739 1.00 98.50 69 ILE A C 1
ATOM 556 O O . ILE A 1 69 ? -3.893 -1.607 -3.732 1.00 98.50 69 ILE A O 1
ATOM 560 N N . GLU A 1 70 ? -2.972 -3.581 -3.154 1.00 97.31 70 GLU A N 1
ATOM 561 C CA . GLU A 1 70 ? -4.117 -4.105 -2.415 1.00 97.31 70 GLU A CA 1
ATOM 562 C C . GLU A 1 70 ? -3.748 -4.298 -0.945 1.00 97.31 70 GLU A C 1
ATOM 564 O O . GLU A 1 70 ? -2.730 -4.898 -0.606 1.00 97.31 70 GLU A O 1
ATOM 569 N N . LEU A 1 71 ? -4.579 -3.755 -0.058 1.00 96.62 71 LEU A N 1
ATOM 570 C CA . LEU A 1 71 ? -4.335 -3.701 1.378 1.00 96.62 71 LEU A CA 1
ATOM 571 C C . LEU A 1 71 ? -5.589 -4.158 2.119 1.00 96.62 71 LEU A C 1
ATOM 573 O O . LEU A 1 71 ? -6.684 -3.665 1.839 1.00 96.62 71 LEU A O 1
ATOM 577 N N . SER A 1 72 ? -5.440 -5.050 3.101 1.00 95.88 72 SER A N 1
ATOM 578 C CA . SER A 1 72 ? -6.558 -5.476 3.948 1.00 95.88 72 SER A CA 1
ATOM 579 C C . SER A 1 72 ? -6.115 -5.965 5.330 1.00 95.88 72 SER A C 1
ATOM 581 O O . SER A 1 72 ? -5.334 -6.905 5.444 1.00 95.88 72 SER A O 1
ATOM 583 N N . PHE A 1 73 ? -6.701 -5.390 6.384 1.00 95.12 73 PHE A N 1
ATOM 584 C CA . PHE A 1 73 ? -6.718 -5.944 7.749 1.00 95.12 73 PHE A CA 1
ATOM 585 C C . PHE A 1 73 ? -8.040 -6.667 8.078 1.00 95.12 73 PHE A C 1
ATOM 587 O O . PHE A 1 73 ? -8.278 -7.080 9.224 1.00 95.12 73 PHE A O 1
ATOM 594 N N . ALA A 1 74 ? -8.917 -6.807 7.082 1.00 94.88 74 ALA A N 1
ATOM 595 C CA . ALA A 1 74 ? -10.227 -7.439 7.208 1.00 94.88 74 ALA A CA 1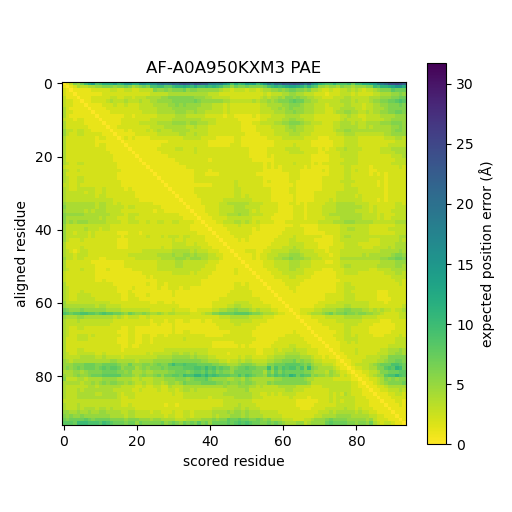
ATOM 596 C C . ALA A 1 74 ? -10.289 -8.844 6.589 1.00 94.88 74 ALA A C 1
ATOM 598 O O . ALA A 1 74 ? -11.234 -9.584 6.860 1.00 94.88 74 ALA A O 1
ATOM 599 N N . SER A 1 75 ? -9.306 -9.218 5.765 1.00 93.31 75 SER A N 1
ATOM 600 C CA . SER A 1 75 ? -9.284 -10.512 5.084 1.00 93.31 75 SER A CA 1
ATOM 601 C C . SER A 1 75 ? -9.156 -11.662 6.082 1.00 93.31 75 SER A C 1
ATOM 603 O O . SER A 1 75 ? -8.324 -11.633 6.987 1.00 93.31 75 SER A O 1
ATOM 605 N N . VAL A 1 76 ? -9.968 -12.702 5.892 1.00 91.50 76 VAL A N 1
ATOM 606 C CA . VAL A 1 76 ? -9.885 -13.959 6.643 1.00 91.50 76 VAL A CA 1
ATOM 607 C C . VAL A 1 76 ? -9.327 -15.014 5.700 1.00 91.50 76 VAL A C 1
ATOM 609 O O . VAL A 1 76 ? -10.050 -15.559 4.869 1.00 91.50 76 VAL A O 1
ATOM 612 N N . LEU A 1 77 ? -8.021 -15.251 5.796 1.00 90.25 77 LEU A N 1
ATOM 613 C CA . LEU A 1 77 ? -7.292 -16.180 4.936 1.00 90.25 77 LEU A CA 1
ATOM 614 C C . LEU A 1 77 ? -6.914 -17.434 5.723 1.00 90.25 77 LEU A C 1
ATOM 616 O O . LEU A 1 77 ? -6.627 -17.361 6.918 1.00 90.25 77 LEU A O 1
ATOM 620 N N . ARG A 1 78 ? -6.921 -18.588 5.048 1.00 89.62 78 ARG A N 1
ATOM 621 C CA . ARG A 1 78 ? -6.461 -19.859 5.627 1.00 89.62 78 ARG A CA 1
ATOM 622 C C . ARG A 1 78 ? -4.962 -19.810 5.925 1.00 89.62 78 ARG A C 1
ATOM 624 O O . ARG A 1 78 ? -4.557 -20.154 7.030 1.00 89.62 78 ARG A O 1
ATOM 631 N N . ASP A 1 79 ? -4.188 -19.354 4.946 1.00 88.31 79 ASP A N 1
ATOM 632 C CA . ASP A 1 79 ? -2.741 -19.179 5.031 1.00 88.31 79 ASP A CA 1
ATOM 633 C C . ASP A 1 79 ? -2.454 -17.674 5.074 1.00 88.31 79 ASP A C 1
ATOM 635 O O . ASP A 1 79 ? -2.286 -17.012 4.052 1.00 88.31 79 ASP A O 1
ATOM 639 N N . ASP A 1 80 ? -2.522 -17.107 6.279 1.00 85.94 80 ASP A N 1
ATOM 640 C CA . ASP A 1 80 ? -2.272 -15.685 6.507 1.00 85.94 80 ASP A CA 1
ATOM 641 C C . ASP A 1 80 ? -0.769 -15.397 6.411 1.00 85.94 80 ASP A C 1
ATOM 643 O O . ASP A 1 80 ? 0.009 -15.797 7.279 1.00 85.94 80 ASP A O 1
ATOM 647 N N . ALA A 1 81 ? -0.372 -14.707 5.341 1.00 85.81 81 ALA A N 1
ATOM 648 C CA . ALA A 1 81 ? 1.016 -14.359 5.064 1.00 85.81 81 ALA A CA 1
ATOM 649 C C . ALA A 1 81 ? 1.518 -13.154 5.880 1.00 85.81 81 ALA A C 1
ATOM 651 O O . ALA A 1 81 ? 2.675 -12.770 5.732 1.00 85.81 81 ALA A O 1
ATOM 652 N N . PHE A 1 82 ? 0.696 -12.535 6.737 1.00 87.44 82 PHE A N 1
ATOM 653 C CA . PHE A 1 82 ? 1.122 -11.383 7.532 1.00 87.44 82 PHE A CA 1
ATOM 654 C C . PHE A 1 82 ? 2.390 -11.692 8.365 1.00 87.44 82 PHE A C 1
ATOM 656 O O . PHE A 1 82 ? 2.407 -12.695 9.085 1.00 87.44 82 PHE A O 1
ATOM 663 N N . PRO A 1 83 ? 3.438 -10.834 8.340 1.00 90.00 83 PRO A N 1
ATOM 664 C CA . PRO A 1 83 ? 3.504 -9.479 7.766 1.00 90.00 83 PRO A CA 1
ATOM 665 C C . PRO A 1 83 ? 4.172 -9.381 6.374 1.00 90.00 83 PRO A C 1
ATOM 667 O O . PRO A 1 83 ? 4.713 -8.336 6.019 1.00 90.00 83 PRO A O 1
ATOM 670 N N . GLN A 1 84 ? 4.204 -10.455 5.586 1.00 91.94 84 GLN A N 1
ATOM 671 C CA . GLN A 1 84 ? 4.855 -10.455 4.275 1.00 91.94 84 GLN A CA 1
ATOM 672 C C . GLN A 1 84 ? 4.141 -9.520 3.292 1.00 91.94 84 GLN A C 1
ATOM 674 O O . GLN A 1 84 ? 2.918 -9.529 3.174 1.00 91.94 84 GLN A O 1
ATOM 679 N N . THR A 1 85 ? 4.929 -8.744 2.547 1.00 92.31 85 THR A N 1
ATOM 680 C CA . THR A 1 85 ? 4.460 -8.001 1.372 1.00 92.31 85 THR A CA 1
ATOM 681 C C . THR A 1 85 ? 4.834 -8.797 0.131 1.00 92.31 85 THR A C 1
ATOM 683 O O . THR A 1 85 ? 6.015 -9.006 -0.140 1.00 92.31 85 THR A O 1
ATOM 686 N N . THR A 1 86 ? 3.833 -9.268 -0.605 1.00 94.19 86 THR A N 1
ATOM 687 C CA . THR A 1 86 ? 4.031 -10.001 -1.859 1.00 94.19 86 THR A CA 1
ATOM 688 C C . THR A 1 86 ? 3.986 -9.044 -3.040 1.00 94.19 86 THR A C 1
ATOM 690 O O . THR A 1 86 ? 3.136 -8.156 -3.075 1.00 94.19 86 THR A O 1
ATOM 693 N N . VAL A 1 87 ? 4.862 -9.248 -4.022 1.00 95.44 87 VAL A N 1
ATOM 694 C CA . VAL A 1 87 ? 4.921 -8.437 -5.243 1.00 95.44 87 VAL A CA 1
ATOM 695 C C . VAL A 1 87 ? 5.017 -9.369 -6.448 1.00 95.44 87 VAL A C 1
ATOM 697 O O . VAL A 1 87 ? 5.809 -10.310 -6.436 1.00 95.44 87 VAL A O 1
ATOM 700 N N . LEU A 1 88 ? 4.219 -9.090 -7.477 1.00 97.31 88 LEU A N 1
ATOM 701 C CA . LEU A 1 88 ? 4.371 -9.646 -8.818 1.00 97.31 88 LEU A CA 1
ATOM 702 C C . LEU A 1 88 ? 4.759 -8.495 -9.747 1.00 97.31 88 LEU A C 1
ATOM 704 O O . LEU A 1 88 ? 4.104 -7.455 -9.739 1.00 97.31 88 LEU A O 1
ATOM 708 N N . ILE A 1 89 ? 5.834 -8.678 -10.506 1.00 97.50 89 ILE A N 1
ATOM 709 C CA . ILE A 1 89 ? 6.313 -7.720 -11.503 1.00 97.50 89 ILE A CA 1
ATOM 710 C C . ILE A 1 89 ? 6.390 -8.475 -12.820 1.00 97.50 89 ILE A C 1
ATOM 712 O O . ILE A 1 89 ? 6.925 -9.578 -12.845 1.00 97.50 89 ILE A O 1
ATOM 716 N N . GLU A 1 90 ? 5.857 -7.879 -13.879 1.00 97.44 90 GLU A N 1
ATOM 717 C CA . GLU A 1 90 ? 5.879 -8.445 -15.224 1.00 97.44 90 GLU A CA 1
ATOM 718 C C . GLU A 1 90 ? 6.631 -7.487 -16.152 1.00 97.44 90 GLU A C 1
ATOM 720 O O . GLU A 1 90 ? 6.301 -6.300 -16.242 1.00 97.44 90 GLU A O 1
ATOM 725 N N . GLY A 1 91 ? 7.658 -8.001 -16.828 1.00 96.62 91 GLY A N 1
ATOM 726 C CA . GLY A 1 91 ? 8.415 -7.293 -17.854 1.00 96.62 91 GLY A CA 1
ATOM 727 C C . GLY A 1 91 ? 8.298 -7.963 -19.221 1.00 96.62 91 GLY A C 1
ATOM 728 O O . GLY A 1 91 ? 7.796 -9.075 -19.368 1.00 96.62 91 GLY A O 1
ATOM 729 N N . THR A 1 92 ? 8.805 -7.304 -20.263 1.00 97.19 92 THR A N 1
ATOM 730 C CA . THR A 1 92 ? 8.805 -7.860 -21.630 1.00 97.19 92 THR A CA 1
ATOM 731 C C . THR A 1 92 ? 9.660 -9.121 -21.787 1.00 97.19 92 THR A C 1
ATOM 733 O O . THR A 1 92 ? 9.508 -9.829 -22.779 1.00 97.19 92 THR A O 1
ATOM 736 N N . GLU A 1 93 ? 10.557 -9.396 -20.839 1.00 96.94 93 GLU A N 1
ATOM 737 C CA . GLU A 1 93 ? 11.485 -10.536 -20.856 1.00 96.94 93 GLU A CA 1
ATOM 738 C C . GLU A 1 93 ? 11.304 -11.480 -19.654 1.00 96.94 93 GLU A C 1
ATOM 740 O O . GLU A 1 93 ? 12.122 -12.377 -19.443 1.00 96.94 93 GLU A O 1
ATOM 745 N N . GLY A 1 94 ? 10.230 -11.296 -18.883 1.00 90.31 94 GLY A N 1
ATOM 746 C CA . GLY A 1 94 ? 10.016 -11.964 -17.599 1.00 90.31 94 GLY A CA 1
ATOM 747 C C . GLY A 1 94 ? 9.661 -10.978 -16.506 1.00 90.31 94 GLY A C 1
ATOM 748 O O . GLY A 1 94 ? 10.238 -9.867 -16.496 1.00 90.31 94 GLY A O 1
#

Solvent-accessible surface area (backbone atoms only — not comparable to full-atom values): 5891 Å² total; per-residue (Å²): 132,68,64,52,77,81,39,59,70,59,33,68,26,72,68,27,40,60,66,73,52,39,49,59,55,52,46,50,49,32,72,75,64,43,77,60,80,46,78,48,76,50,74,40,67,75,63,83,87,46,62,22,34,35,30,38,42,37,41,34,36,48,83,91,50,77,46,81,47,81,49,64,81,64,74,87,60,95,79,65,60,79,92,66,84,87,85,88,80,86,50,101,89,88

Radius of gyration: 14.55 Å; Cα contacts (8 Å, |Δi|>4): 127; chains: 1; bounding box: 28×30×42 Å

Sequence (94 aa):
MDVYRNQPALRQSEHLILFDLGIHLLDVAHFLFGPPRRLRARKWRIRPGITGEDVATVVLDHGAVETIIELSFASVLRDDAFPQ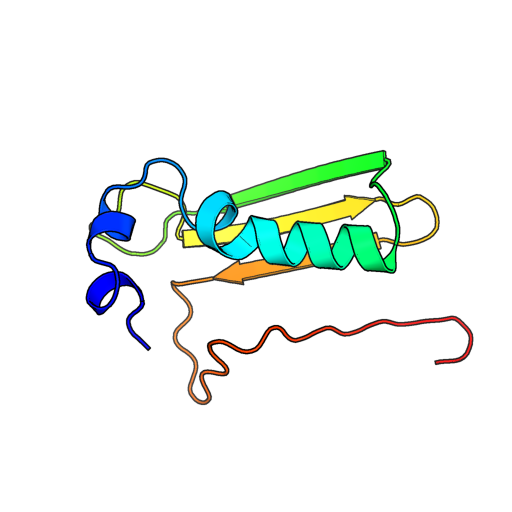TTVLIEGTEG

Foldseek 3Di:
DQPCVVPVVQQEDQAHFCVPPVVVVQVVCCVVQNDFPDKDKDFDDDDPRGNYTQWMWMWGHSPVDIDIDTGHPPDDDPDDPPPDDDDDDDDPVD